Protein AF-A0A0F9FXU6-F1 (afdb_monomer)

Organism: NCBI:txid412755

Radius of gyration: 21.74 Å; Cα contacts (8 Å, |Δi|>4): 94; chains: 1; bounding box: 40×30×62 Å

Structure (mmCIF, N/CA/C/O backbone):
data_AF-A0A0F9FXU6-F1
#
_entry.id   AF-A0A0F9FXU6-F1
#
loop_
_atom_site.group_PDB
_atom_site.id
_atom_site.type_symbol
_atom_site.label_atom_id
_atom_site.label_alt_id
_atom_site.label_comp_id
_atom_site.label_asym_id
_atom_sit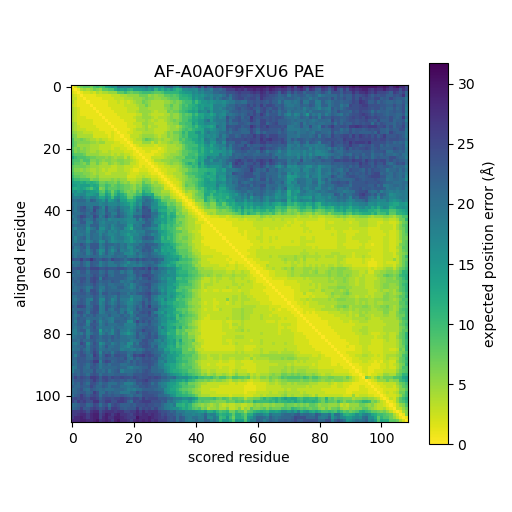e.label_entity_id
_atom_site.label_seq_id
_atom_site.pdbx_PDB_ins_code
_atom_site.Cartn_x
_atom_site.Cartn_y
_atom_site.Cartn_z
_atom_site.occupancy
_atom_site.B_iso_or_equiv
_atom_site.auth_seq_id
_atom_site.auth_comp_id
_atom_site.auth_asym_id
_atom_site.auth_atom_id
_atom_site.pdbx_PDB_model_num
ATOM 1 N N . GLY A 1 1 ? 17.804 18.941 -17.879 1.00 51.62 1 GLY A N 1
ATOM 2 C CA . GLY A 1 1 ? 16.500 18.927 -18.572 1.00 51.62 1 GLY A CA 1
ATOM 3 C C . GLY A 1 1 ? 16.609 18.028 -19.781 1.00 51.62 1 GLY A C 1
ATOM 4 O O . GLY A 1 1 ? 17.709 17.900 -20.300 1.00 51.62 1 GLY A O 1
ATOM 5 N N . PHE A 1 2 ? 15.518 17.394 -20.204 1.00 75.19 2 PHE A N 1
ATOM 6 C CA . PHE A 1 2 ? 15.500 16.534 -21.390 1.00 75.19 2 PHE A CA 1
ATOM 7 C C . PHE A 1 2 ? 15.763 17.371 -22.652 1.00 75.19 2 PHE A C 1
ATOM 9 O O . PHE A 1 2 ? 14.862 18.030 -23.163 1.00 75.19 2 PHE A O 1
ATOM 16 N N . THR A 1 3 ? 17.013 17.403 -23.119 1.00 91.56 3 THR A N 1
ATOM 17 C CA . THR A 1 3 ? 17.385 18.043 -24.388 1.00 91.56 3 THR A CA 1
ATOM 18 C C . THR A 1 3 ? 17.370 17.012 -25.518 1.00 91.56 3 THR A C 1
ATOM 20 O O . THR A 1 3 ? 17.573 15.824 -25.259 1.00 91.56 3 THR A O 1
ATOM 23 N N . PRO A 1 4 ? 17.194 17.429 -26.783 1.00 86.50 4 PRO A N 1
ATOM 24 C CA . PRO A 1 4 ? 17.273 16.510 -27.920 1.00 86.50 4 PRO A CA 1
ATOM 25 C C . PRO A 1 4 ? 18.599 15.738 -27.978 1.00 86.50 4 PRO A C 1
ATOM 27 O O . PRO A 1 4 ? 18.611 14.555 -28.304 1.00 86.50 4 PRO A O 1
ATOM 30 N N . GLN A 1 5 ? 19.705 16.392 -27.604 1.00 85.75 5 GLN A N 1
ATOM 31 C CA . GLN A 1 5 ? 21.022 15.760 -27.549 1.00 85.75 5 GLN A CA 1
ATOM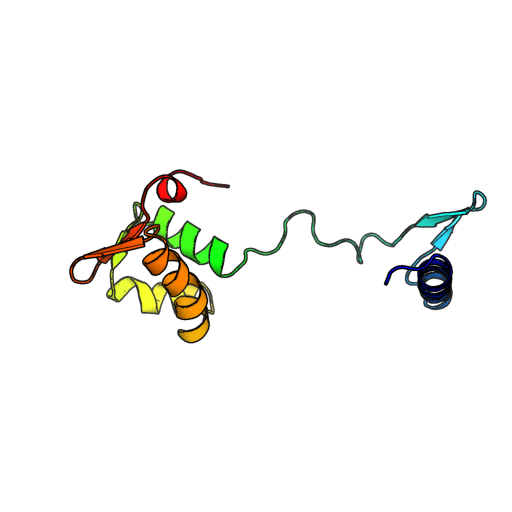 32 C C . GLN A 1 5 ? 21.088 14.682 -26.461 1.00 85.75 5 GLN A C 1
ATOM 34 O O . GLN A 1 5 ? 21.503 13.567 -26.740 1.00 85.75 5 GLN A O 1
ATOM 39 N N . PHE A 1 6 ? 20.584 14.975 -25.259 1.00 89.00 6 PHE A N 1
ATOM 40 C CA . PHE A 1 6 ? 20.518 14.006 -24.164 1.00 89.00 6 PHE A CA 1
ATOM 41 C C . PHE A 1 6 ? 19.700 12.760 -24.537 1.00 89.00 6 PHE A C 1
ATOM 43 O O . PHE A 1 6 ? 20.111 11.638 -24.246 1.00 89.00 6 PHE A O 1
ATOM 50 N N . VAL A 1 7 ? 18.562 12.948 -25.215 1.00 83.12 7 VAL A N 1
ATOM 51 C CA . VAL A 1 7 ? 17.732 11.834 -25.699 1.00 83.12 7 VAL A CA 1
ATOM 52 C C . VAL A 1 7 ? 18.506 10.997 -26.716 1.00 83.12 7 VAL A C 1
ATOM 54 O O . VAL A 1 7 ? 18.540 9.776 -26.601 1.00 83.12 7 VAL A O 1
ATOM 57 N N . LYS A 1 8 ? 19.181 11.639 -27.675 1.00 85.06 8 LYS A N 1
ATOM 58 C CA . LYS A 1 8 ? 19.969 10.943 -28.697 1.00 85.06 8 LYS A CA 1
ATOM 59 C C . LYS A 1 8 ? 21.133 10.151 -28.097 1.00 85.06 8 LYS A C 1
ATOM 61 O O . LYS A 1 8 ? 21.330 8.999 -28.476 1.00 85.06 8 LYS A O 1
ATOM 66 N N . ASP A 1 9 ? 21.861 10.740 -27.154 1.00 87.50 9 ASP A N 1
ATOM 67 C CA . ASP A 1 9 ? 22.993 10.093 -26.487 1.00 87.50 9 ASP A CA 1
ATOM 68 C C . ASP A 1 9 ? 22.526 8.882 -25.665 1.00 87.50 9 ASP A C 1
ATOM 70 O O . ASP A 1 9 ? 23.135 7.816 -25.728 1.00 87.50 9 ASP A O 1
ATOM 74 N N . THR A 1 10 ? 21.390 9.011 -24.972 1.00 85.50 10 THR A N 1
ATOM 75 C CA . THR A 1 10 ? 20.789 7.922 -24.183 1.00 85.50 10 THR A CA 1
ATOM 76 C C . THR A 1 10 ? 20.330 6.763 -25.071 1.00 85.50 10 THR A C 1
ATOM 78 O O . THR A 1 10 ? 20.661 5.614 -24.796 1.00 85.50 10 THR A O 1
ATOM 81 N N . LEU A 1 11 ? 19.607 7.046 -26.161 1.00 83.88 11 LEU A N 1
ATOM 82 C CA . LEU A 1 11 ? 19.134 6.007 -27.084 1.00 83.88 11 LEU A CA 1
ATOM 83 C C . LEU A 1 11 ? 20.295 5.308 -27.801 1.00 83.88 11 LEU A C 1
ATOM 85 O O . LEU A 1 11 ? 20.275 4.091 -27.963 1.00 83.88 11 LEU A O 1
ATOM 89 N N . THR A 1 12 ? 21.327 6.064 -28.184 1.00 85.38 12 THR A N 1
ATOM 90 C CA . THR A 1 12 ? 22.536 5.501 -28.801 1.00 85.38 12 THR A CA 1
ATOM 91 C C . THR A 1 12 ? 23.253 4.563 -27.832 1.00 85.38 12 THR A C 1
ATOM 93 O O . THR A 1 12 ? 23.642 3.469 -28.231 1.00 85.38 12 THR A O 1
ATOM 96 N N . ALA A 1 13 ? 23.385 4.953 -26.559 1.00 85.94 13 ALA A N 1
ATOM 97 C CA . ALA A 1 13 ? 23.970 4.096 -25.531 1.00 85.94 13 ALA A CA 1
ATOM 98 C C . ALA A 1 13 ? 23.187 2.783 -25.379 1.00 85.94 13 ALA A C 1
ATOM 100 O O . ALA A 1 13 ? 23.782 1.714 -25.381 1.00 85.94 13 ALA A O 1
ATOM 101 N N . TRP A 1 14 ? 21.853 2.836 -25.364 1.00 86.25 14 TRP A N 1
ATOM 102 C CA . TRP A 1 14 ? 21.027 1.631 -25.238 1.00 86.25 14 TRP A CA 1
ATOM 103 C C . TRP A 1 14 ? 21.155 0.667 -26.421 1.00 86.25 14 TRP A C 1
ATOM 105 O O . TRP A 1 14 ? 21.132 -0.545 -26.216 1.00 86.25 14 TRP A O 1
ATOM 115 N N . ILE A 1 15 ? 21.318 1.175 -27.646 1.00 84.69 15 ILE A N 1
ATOM 116 C CA . ILE A 1 15 ? 21.594 0.323 -28.814 1.00 84.69 15 ILE A CA 1
ATOM 117 C C . ILE A 1 15 ? 22.977 -0.329 -28.684 1.00 84.69 15 ILE A C 1
ATOM 119 O O . ILE A 1 15 ? 23.118 -1.528 -28.919 1.00 84.69 15 ILE A O 1
ATOM 123 N N . VAL A 1 16 ? 23.997 0.448 -28.301 1.00 86.12 16 VAL A N 1
ATOM 124 C CA . VAL A 1 16 ? 25.379 -0.042 -28.140 1.00 86.12 16 VAL A CA 1
ATOM 125 C C . VAL A 1 16 ? 25.475 -1.102 -27.042 1.00 86.12 16 VAL A C 1
ATOM 127 O O . VAL A 1 16 ? 26.162 -2.106 -27.221 1.00 86.12 16 VAL A O 1
ATOM 130 N N . ASP A 1 17 ? 24.746 -0.911 -25.946 1.00 83.81 17 ASP A N 1
ATOM 131 C CA . ASP A 1 17 ? 24.731 -1.814 -24.795 1.00 83.81 17 ASP A CA 1
ATOM 132 C C . ASP A 1 17 ? 23.843 -3.056 -25.021 1.00 83.81 17 ASP A C 1
ATOM 134 O O . ASP A 1 17 ? 23.747 -3.917 -24.147 1.00 83.81 17 ASP A O 1
ATOM 138 N N . GLY A 1 18 ? 23.176 -3.169 -26.179 1.00 79.88 18 GLY A N 1
ATOM 139 C CA . GLY A 1 18 ? 22.271 -4.279 -26.505 1.00 79.88 18 GLY A CA 1
ATOM 140 C C . GLY A 1 18 ? 20.945 -4.258 -25.735 1.00 79.88 18 GLY A C 1
ATOM 141 O O . GLY A 1 18 ? 20.180 -5.218 -25.793 1.00 79.88 18 GLY A O 1
ATOM 142 N N . VAL A 1 19 ? 20.667 -3.158 -25.033 1.00 83.94 19 VAL A N 1
ATOM 143 C CA . VAL A 1 19 ? 19.427 -2.882 -24.292 1.00 83.94 19 VAL A CA 1
ATOM 144 C C . VAL A 1 19 ? 18.276 -2.551 -25.242 1.00 83.94 19 VAL A C 1
ATOM 146 O O . VAL A 1 19 ? 17.117 -2.754 -24.901 1.00 83.94 19 VAL A O 1
ATOM 149 N N . ALA A 1 20 ? 18.575 -2.045 -26.436 1.00 84.50 20 ALA A N 1
ATOM 150 C CA . ALA A 1 20 ? 17.599 -1.743 -27.472 1.00 84.50 20 ALA A CA 1
ATOM 151 C C . ALA A 1 20 ? 18.064 -2.252 -28.841 1.00 84.50 20 ALA A C 1
ATOM 153 O O . ALA A 1 20 ? 19.257 -2.367 -29.109 1.00 84.50 20 ALA A O 1
ATOM 154 N N . SER A 1 21 ? 17.111 -2.509 -29.733 1.00 84.62 21 SER A N 1
ATOM 155 C CA . SER A 1 21 ? 17.356 -2.853 -31.138 1.00 84.62 21 SER A CA 1
ATOM 156 C C . SER A 1 21 ? 16.672 -1.843 -32.052 1.00 84.62 21 SER A C 1
ATOM 158 O O . SER A 1 21 ? 15.586 -1.370 -31.738 1.00 84.62 21 SER A O 1
ATOM 160 N N . GLU A 1 22 ? 17.292 -1.492 -33.175 1.00 87.25 22 GLU A N 1
ATOM 161 C CA . GLU A 1 22 ? 16.711 -0.590 -34.174 1.00 87.25 22 GLU A CA 1
ATOM 162 C C . GLU A 1 22 ? 16.412 -1.374 -35.457 1.00 87.25 22 GLU A C 1
ATOM 164 O O . GLU A 1 22 ? 17.267 -2.113 -35.952 1.00 87.25 22 GLU A O 1
ATOM 169 N N . ASP A 1 23 ? 15.191 -1.250 -35.984 1.00 85.69 23 ASP A N 1
ATOM 170 C CA . ASP A 1 23 ? 14.823 -1.856 -37.265 1.00 85.69 23 ASP A CA 1
ATOM 171 C C . ASP A 1 23 ? 15.281 -0.999 -38.464 1.00 85.69 23 ASP A C 1
ATOM 173 O O . ASP A 1 23 ? 15.686 0.154 -38.335 1.00 85.69 23 ASP A O 1
ATOM 177 N N . ALA A 1 24 ? 15.178 -1.540 -39.682 1.00 84.06 24 ALA A N 1
ATOM 178 C CA . ALA A 1 24 ? 15.589 -0.837 -40.904 1.00 84.06 24 ALA A CA 1
ATOM 179 C C . ALA A 1 24 ? 14.775 0.441 -41.223 1.00 84.06 24 ALA A C 1
ATOM 181 O O . ALA A 1 24 ? 15.099 1.152 -42.174 1.00 84.06 24 ALA A O 1
ATOM 182 N N . ARG A 1 25 ? 13.702 0.726 -40.473 1.00 86.75 25 ARG A N 1
ATOM 183 C CA . ARG A 1 25 ? 12.866 1.931 -40.595 1.00 86.75 25 ARG A CA 1
ATOM 184 C C . ARG A 1 25 ? 13.202 2.968 -39.519 1.00 86.75 25 ARG A C 1
ATOM 186 O O . ARG A 1 25 ? 12.537 4.001 -39.462 1.00 86.75 25 ARG A O 1
ATOM 193 N N . GLY A 1 26 ? 14.207 2.704 -38.686 1.00 80.94 26 GLY A N 1
ATOM 194 C CA . GLY A 1 26 ? 14.595 3.559 -37.570 1.00 80.94 26 GLY A CA 1
ATOM 195 C C . GLY A 1 26 ? 13.693 3.417 -36.346 1.00 80.94 26 GLY A C 1
ATOM 196 O O . GLY A 1 26 ? 13.627 4.332 -35.524 1.00 80.94 26 GLY A O 1
ATOM 197 N N . VAL A 1 27 ? 12.946 2.313 -36.228 1.00 84.31 27 VAL A N 1
ATOM 198 C CA . VAL A 1 27 ? 12.103 2.048 -35.057 1.00 84.31 27 VAL A CA 1
ATOM 199 C C . VAL A 1 27 ? 12.929 1.344 -33.993 1.00 84.31 27 VAL A C 1
ATOM 201 O O . VAL A 1 27 ? 13.390 0.220 -34.186 1.00 84.31 27 VAL A O 1
ATOM 204 N N . LEU A 1 28 ? 13.069 2.003 -32.847 1.00 83.94 28 LEU A N 1
ATOM 205 C CA . LEU A 1 28 ? 13.767 1.482 -31.682 1.00 83.94 28 LEU A CA 1
ATOM 206 C C . LEU A 1 28 ? 12.817 0.613 -30.847 1.00 83.94 28 LEU A C 1
ATOM 208 O O . LEU A 1 28 ? 11.739 1.057 -30.455 1.00 83.94 28 LEU A O 1
ATOM 212 N N . SER A 1 29 ? 13.215 -0.628 -30.594 1.00 84.31 29 SER A N 1
ATOM 213 C CA . SER A 1 29 ? 12.471 -1.637 -29.842 1.00 84.31 29 SER A CA 1
ATOM 214 C C . SER A 1 29 ? 13.274 -2.063 -28.620 1.00 84.31 29 SER A C 1
ATOM 216 O O . SER A 1 29 ? 14.446 -2.427 -28.734 1.00 84.31 29 SER A O 1
ATOM 218 N N . LEU A 1 30 ? 12.631 -2.035 -27.456 1.00 81.62 30 LEU A N 1
ATOM 219 C CA . LEU A 1 30 ? 13.174 -2.588 -26.219 1.00 81.62 30 LEU A CA 1
ATOM 220 C C . LEU A 1 30 ? 12.752 -4.059 -26.094 1.00 81.62 30 LEU A C 1
ATOM 222 O O . LEU A 1 30 ? 11.643 -4.408 -26.512 1.00 81.62 30 LEU A O 1
ATOM 226 N N . PRO A 1 31 ? 13.604 -4.927 -25.538 1.00 77.31 31 PRO A N 1
ATOM 227 C CA . PRO A 1 31 ? 13.227 -6.288 -25.225 1.00 77.31 31 PRO A CA 1
ATOM 228 C C . PRO A 1 31 ? 12.200 -6.293 -24.079 1.00 77.31 31 PRO A C 1
ATOM 230 O O . PRO A 1 31 ? 12.168 -5.413 -23.214 1.00 77.31 31 PRO A O 1
ATOM 233 N N . SER A 1 32 ? 11.291 -7.267 -24.120 1.00 71.00 32 SER A N 1
ATOM 234 C CA . SER A 1 32 ? 10.112 -7.330 -23.245 1.00 71.00 32 SER A CA 1
ATOM 235 C C . SER A 1 32 ? 10.439 -7.580 -21.772 1.00 71.00 32 SER A C 1
ATOM 237 O O . SER A 1 32 ? 9.585 -7.388 -20.916 1.00 71.00 32 SER A O 1
ATOM 239 N N . ASP A 1 33 ? 11.655 -8.029 -21.476 1.00 71.00 33 ASP A N 1
ATOM 240 C CA . ASP A 1 33 ? 12.187 -8.252 -20.130 1.00 71.00 33 ASP A CA 1
ATOM 241 C C . ASP A 1 33 ? 12.556 -6.950 -19.399 1.00 71.00 33 ASP A C 1
ATOM 243 O O . ASP A 1 33 ? 12.648 -6.943 -18.173 1.00 71.00 33 ASP A O 1
ATOM 247 N N . ILE A 1 34 ? 12.731 -5.847 -20.134 1.00 72.50 34 ILE A N 1
ATOM 248 C CA . ILE A 1 34 ? 12.9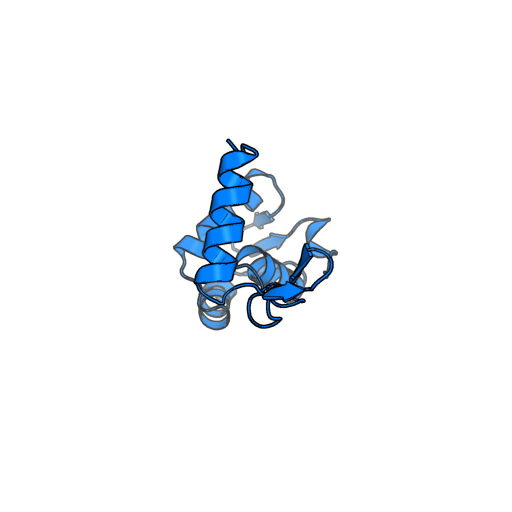90 -4.505 -19.584 1.00 72.50 34 ILE A CA 1
ATOM 249 C C . ILE A 1 34 ? 11.688 -3.718 -19.402 1.00 72.50 34 ILE A C 1
ATOM 251 O O . ILE A 1 34 ? 11.642 -2.731 -18.661 1.00 72.50 34 ILE A O 1
ATOM 255 N N . CYS A 1 35 ? 10.602 -4.151 -20.044 1.00 71.81 35 CYS A N 1
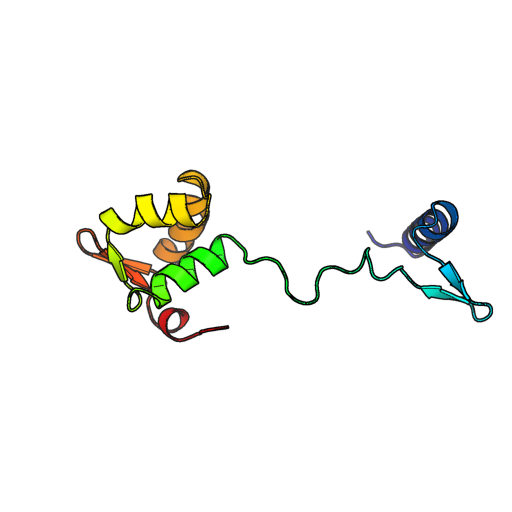ATOM 256 C CA . CYS A 1 35 ? 9.291 -3.591 -19.768 1.00 71.81 35 CYS A CA 1
ATOM 257 C C . CYS A 1 35 ? 8.923 -3.878 -18.303 1.00 71.81 35 CYS A C 1
ATOM 259 O O . CYS A 1 35 ? 9.035 -5.024 -17.860 1.00 71.81 35 CYS A O 1
ATOM 261 N N . PRO A 1 36 ? 8.478 -2.868 -17.532 1.00 66.62 36 PRO A N 1
ATOM 262 C CA . PRO A 1 36 ? 7.931 -3.135 -16.212 1.00 66.62 36 PRO A CA 1
ATOM 263 C C . PRO A 1 36 ? 6.770 -4.133 -16.345 1.00 66.62 36 PRO A C 1
ATOM 265 O O . PRO A 1 36 ? 6.077 -4.122 -17.368 1.00 66.62 36 PRO A O 1
ATOM 268 N N . PRO A 1 37 ? 6.553 -4.999 -15.341 1.00 70.69 37 PRO A N 1
ATOM 269 C CA . PRO A 1 37 ? 5.447 -5.945 -15.378 1.00 70.69 37 PRO A CA 1
ATOM 270 C C . PRO A 1 37 ? 4.130 -5.195 -15.602 1.00 70.69 37 PRO A C 1
ATOM 272 O O . PRO A 1 37 ? 3.931 -4.112 -15.047 1.00 70.69 37 PRO A O 1
ATOM 275 N N . GLU A 1 38 ? 3.228 -5.778 -16.400 1.00 69.94 38 GLU A N 1
ATOM 276 C CA . GLU A 1 38 ? 1.919 -5.175 -16.703 1.00 69.94 38 GLU A CA 1
ATOM 277 C C . GLU A 1 38 ? 1.127 -4.850 -15.430 1.00 69.94 38 GLU A C 1
ATOM 279 O O . GLU A 1 38 ? 0.355 -3.895 -15.394 1.00 69.94 38 GLU A O 1
ATOM 284 N N . THR A 1 39 ? 1.363 -5.618 -14.364 1.00 69.06 39 THR A N 1
ATOM 285 C CA . THR A 1 39 ? 0.882 -5.323 -13.018 1.00 69.06 39 THR A CA 1
ATOM 286 C C . THR A 1 39 ? 2.049 -4.813 -12.171 1.00 69.06 39 THR A C 1
ATOM 288 O O . THR A 1 39 ? 2.958 -5.590 -11.857 1.00 69.06 39 THR A O 1
ATOM 291 N N . PRO A 1 40 ? 2.053 -3.525 -11.781 1.00 68.88 40 PRO A N 1
ATOM 292 C CA . PRO A 1 40 ? 3.004 -3.015 -10.806 1.00 68.88 40 PRO A CA 1
ATOM 293 C C . PRO A 1 40 ? 2.947 -3.858 -9.532 1.00 68.88 40 PRO A C 1
ATOM 295 O O . PRO A 1 40 ? 1.867 -4.245 -9.086 1.00 68.88 40 PRO A O 1
ATOM 298 N N . ALA A 1 41 ? 4.103 -4.126 -8.923 1.00 71.50 41 ALA A N 1
ATOM 299 C CA . ALA A 1 41 ? 4.118 -4.754 -7.609 1.00 71.50 41 ALA A CA 1
ATOM 300 C C . ALA A 1 41 ? 3.321 -3.888 -6.611 1.00 71.50 41 ALA A C 1
ATOM 302 O O . ALA A 1 41 ? 3.417 -2.654 -6.670 1.00 71.50 41 ALA A O 1
ATOM 303 N N . PRO A 1 42 ? 2.547 -4.501 -5.697 1.00 75.31 42 PRO A N 1
ATOM 304 C CA . PRO A 1 42 ? 1.775 -3.748 -4.724 1.00 75.31 42 PRO A CA 1
ATOM 305 C C . PRO A 1 42 ? 2.717 -2.898 -3.867 1.00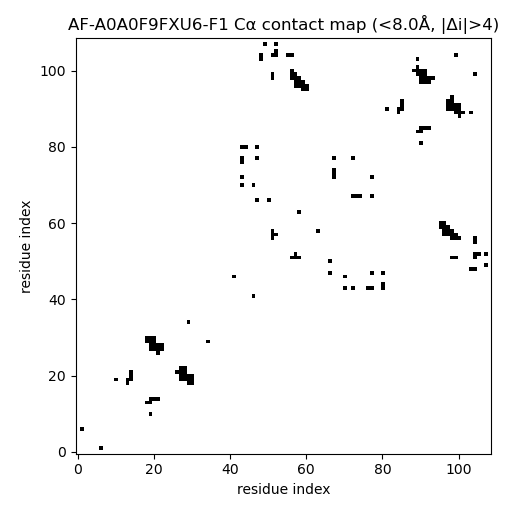 75.31 42 PRO A C 1
ATOM 307 O O . PRO A 1 42 ? 3.726 -3.368 -3.337 1.00 75.31 42 PRO A O 1
ATOM 310 N N . THR A 1 43 ? 2.408 -1.607 -3.773 1.00 87.06 43 THR A N 1
ATOM 311 C CA . THR A 1 43 ? 3.163 -0.686 -2.920 1.00 87.06 43 THR A CA 1
ATOM 312 C C . THR A 1 43 ? 2.806 -0.937 -1.454 1.00 87.06 43 THR A C 1
ATOM 314 O O . THR A 1 43 ? 1.681 -1.350 -1.180 1.00 87.06 43 THR A O 1
ATOM 317 N N . PRO A 1 44 ? 3.684 -0.615 -0.482 1.00 87.50 44 PRO A N 1
ATOM 318 C CA . PRO A 1 44 ? 3.333 -0.706 0.938 1.00 87.50 44 PRO A CA 1
ATOM 319 C C . PRO A 1 44 ? 2.026 0.021 1.274 1.00 87.50 44 PRO A C 1
A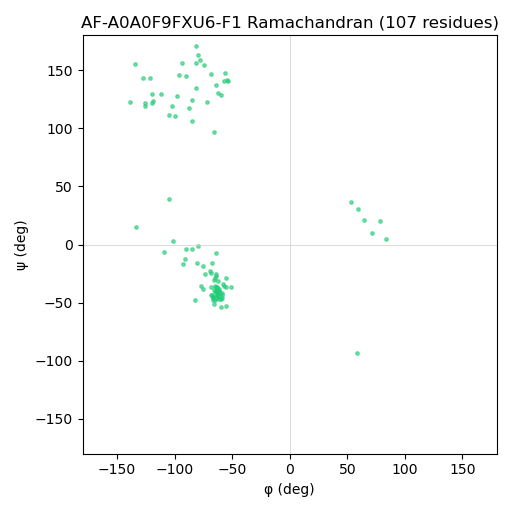TOM 321 O O . PRO A 1 44 ? 1.235 -0.462 2.075 1.00 87.50 44 PRO A O 1
ATOM 324 N N . TYR A 1 45 ? 1.782 1.158 0.615 1.00 88.31 45 TYR A N 1
ATOM 325 C CA . TYR A 1 45 ? 0.532 1.903 0.716 1.00 88.31 45 TYR A CA 1
ATOM 326 C C . TYR A 1 45 ? -0.678 1.065 0.282 1.00 88.31 45 TYR A C 1
ATOM 328 O O . TYR A 1 45 ? -1.614 0.908 1.062 1.00 88.31 45 TYR A O 1
ATOM 336 N N . ALA A 1 46 ? -0.634 0.496 -0.928 1.00 88.31 46 ALA A N 1
ATOM 337 C CA . ALA A 1 46 ? -1.711 -0.338 -1.460 1.00 88.31 46 ALA A CA 1
ATOM 338 C C . ALA A 1 46 ? -1.963 -1.562 -0.567 1.00 88.31 46 ALA A C 1
ATOM 340 O O . ALA A 1 46 ? -3.094 -1.784 -0.146 1.00 88.31 46 ALA A O 1
ATOM 341 N N . SER A 1 47 ? -0.903 -2.268 -0.163 1.00 89.62 47 SER A N 1
ATOM 342 C CA . SER A 1 47 ? -1.015 -3.452 0.694 1.00 89.62 47 SER A CA 1
ATOM 343 C C . SER A 1 47 ? -1.638 -3.150 2.060 1.00 89.62 47 SER A C 1
ATOM 345 O O . SER A 1 47 ? -2.419 -3.945 2.580 1.00 89.62 47 SER A O 1
ATOM 347 N N . ILE A 1 48 ? -1.314 -1.999 2.660 1.00 89.25 48 ILE A N 1
ATOM 348 C CA . ILE A 1 48 ? -1.915 -1.577 3.933 1.00 89.25 48 ILE A CA 1
ATOM 349 C C . ILE A 1 48 ? -3.403 -1.265 3.745 1.00 89.25 48 ILE A C 1
ATOM 351 O O . ILE A 1 48 ? -4.215 -1.684 4.570 1.00 89.25 48 ILE A O 1
ATOM 355 N N . LEU A 1 49 ? -3.779 -0.561 2.672 1.00 89.75 49 LEU A N 1
ATOM 356 C CA . LEU A 1 49 ? -5.188 -0.280 2.382 1.00 89.75 49 LEU A CA 1
ATOM 357 C C . LEU A 1 49 ? -5.992 -1.559 2.146 1.00 89.75 49 LEU A C 1
ATOM 359 O O . LEU A 1 49 ? -7.091 -1.683 2.684 1.00 89.75 49 LEU A O 1
ATOM 363 N N . ASP A 1 50 ? -5.439 -2.517 1.409 1.00 89.50 50 ASP A N 1
ATOM 364 C CA . ASP A 1 50 ? -6.072 -3.818 1.190 1.00 89.50 50 ASP A CA 1
ATOM 365 C C . ASP A 1 50 ? -6.282 -4.559 2.504 1.00 89.50 50 ASP A C 1
ATOM 367 O O . ASP A 1 50 ? -7.382 -5.041 2.772 1.00 89.50 50 ASP A O 1
ATOM 371 N N . ARG A 1 51 ? -5.300 -4.518 3.409 1.00 89.81 51 ARG A N 1
ATOM 372 C CA . ARG A 1 51 ? -5.462 -5.110 4.737 1.00 89.81 51 ARG A CA 1
ATOM 373 C C . ARG A 1 51 ? -6.552 -4.434 5.567 1.00 89.81 51 ARG A C 1
ATOM 375 O O . ARG A 1 51 ? -7.258 -5.121 6.302 1.00 89.81 51 ARG A O 1
ATOM 382 N N . PHE A 1 52 ? -6.721 -3.115 5.466 1.00 90.94 52 PHE A N 1
ATOM 383 C CA . PHE A 1 52 ? -7.880 -2.449 6.066 1.00 90.94 52 PHE A CA 1
ATOM 384 C C . PHE A 1 52 ? -9.181 -2.974 5.453 1.00 90.94 52 PHE A C 1
ATOM 386 O O . PHE A 1 52 ? -10.099 -3.308 6.195 1.00 90.94 52 PHE A O 1
ATOM 393 N N . ARG A 1 53 ? -9.268 -3.071 4.123 1.00 90.19 53 ARG A N 1
ATOM 394 C CA . ARG A 1 53 ? -10.478 -3.508 3.402 1.00 90.19 53 ARG A CA 1
ATOM 395 C C . ARG A 1 53 ? -10.865 -4.952 3.721 1.00 90.19 53 ARG A C 1
ATOM 397 O O . ARG A 1 53 ? -12.054 -5.234 3.841 1.00 90.19 53 ARG A O 1
ATOM 404 N N . ASP A 1 54 ? -9.889 -5.834 3.904 1.00 89.94 54 ASP A N 1
ATOM 405 C CA . ASP A 1 54 ? -10.116 -7.231 4.290 1.00 89.94 54 ASP A CA 1
ATOM 406 C C . ASP A 1 54 ? -10.660 -7.375 5.717 1.00 89.94 54 ASP A C 1
ATOM 408 O O . ASP A 1 54 ? -11.342 -8.350 6.022 1.00 89.94 54 ASP A O 1
ATOM 412 N N . ASN A 1 55 ? -10.407 -6.386 6.578 1.00 89.62 55 ASN A N 1
ATOM 413 C CA . ASN A 1 55 ? -10.871 -6.345 7.965 1.00 89.62 55 ASN A CA 1
ATOM 414 C C . ASN A 1 55 ? -12.043 -5.364 8.156 1.00 89.62 55 ASN A C 1
ATOM 416 O O . ASN A 1 55 ? -12.094 -4.610 9.130 1.00 89.62 55 ASN A O 1
ATOM 420 N N . ASP A 1 56 ? -12.974 -5.316 7.197 1.00 89.94 56 ASP A N 1
ATOM 421 C CA . ASP A 1 56 ? -14.150 -4.432 7.231 1.00 89.94 56 ASP A CA 1
ATOM 422 C C . ASP A 1 56 ? -13.791 -2.949 7.464 1.00 89.94 56 ASP A C 1
ATOM 424 O O . ASP A 1 56 ? -14.485 -2.205 8.165 1.00 89.94 56 ASP A O 1
ATOM 428 N N . CYS A 1 57 ? -12.671 -2.511 6.883 1.00 92.38 57 CYS A N 1
ATOM 429 C CA . CYS A 1 57 ? -12.105 -1.164 6.996 1.00 92.38 57 CYS A CA 1
ATOM 430 C C . CYS A 1 57 ? -11.642 -0.779 8.400 1.00 92.38 57 CYS A C 1
ATOM 432 O O . CYS A 1 57 ? -11.507 0.410 8.713 1.00 92.38 57 CYS A O 1
ATOM 434 N N . ARG A 1 58 ? -11.380 -1.765 9.256 1.00 92.06 58 ARG A N 1
ATOM 435 C CA . ARG A 1 58 ? -10.954 -1.575 10.640 1.00 92.06 58 ARG A CA 1
ATOM 436 C C . ARG A 1 58 ? -9.684 -2.367 10.891 1.00 92.06 58 ARG A C 1
ATOM 438 O O . ARG A 1 58 ? -9.517 -3.461 10.384 1.00 92.06 58 ARG A O 1
ATOM 445 N N . MET A 1 59 ? -8.790 -1.818 11.695 1.00 91.50 59 MET A N 1
ATOM 446 C CA . MET A 1 59 ? -7.586 -2.518 12.126 1.00 91.50 59 MET A CA 1
ATOM 447 C C . MET A 1 59 ? -7.357 -2.219 13.600 1.00 91.50 59 MET A C 1
ATOM 449 O O . MET A 1 59 ? -7.307 -1.050 14.004 1.00 91.50 59 MET A O 1
ATOM 453 N N . GLY A 1 60 ? -7.302 -3.263 14.418 1.00 89.94 60 GLY A N 1
ATOM 454 C CA . GLY A 1 60 ? -6.939 -3.170 15.823 1.00 89.94 60 GLY A CA 1
ATOM 455 C C . GLY A 1 60 ? -5.428 -3.071 16.004 1.00 89.94 60 GLY A C 1
ATOM 456 O O . GLY A 1 60 ? -4.655 -3.399 15.108 1.00 89.94 60 GLY A O 1
ATOM 457 N N . ALA A 1 61 ? -4.999 -2.644 17.190 1.00 85.12 61 ALA A N 1
ATOM 458 C CA . ALA A 1 61 ? -3.584 -2.656 17.557 1.00 85.12 61 ALA A CA 1
ATOM 459 C C . ALA A 1 61 ? -2.961 -4.063 17.450 1.00 85.12 61 ALA A C 1
ATOM 461 O O . ALA A 1 61 ? -1.826 -4.188 17.005 1.00 85.12 61 ALA A O 1
ATOM 462 N N . ASP A 1 62 ? -3.726 -5.108 17.777 1.00 85.94 62 ASP A N 1
ATOM 463 C CA . ASP A 1 62 ? -3.270 -6.504 17.720 1.00 85.94 62 ASP A CA 1
ATOM 464 C C . ASP A 1 62 ? -3.065 -7.004 16.273 1.00 85.94 62 ASP A C 1
ATOM 466 O O . ASP A 1 62 ? -2.277 -7.916 16.019 1.00 85.94 62 ASP A O 1
ATOM 470 N N . ASP A 1 63 ? -3.726 -6.370 15.299 1.00 84.81 63 ASP A N 1
ATOM 471 C CA . ASP A 1 63 ? -3.600 -6.715 13.881 1.00 84.81 63 ASP A CA 1
ATOM 472 C C . ASP A 1 63 ? -2.341 -6.108 13.248 1.00 84.81 63 ASP A C 1
ATOM 474 O O . ASP A 1 63 ? -1.937 -6.530 12.162 1.00 84.81 63 ASP A O 1
ATOM 478 N N . ILE A 1 64 ? -1.715 -5.121 13.902 1.00 85.06 64 ILE A N 1
ATOM 479 C CA . ILE A 1 64 ? -0.566 -4.384 13.362 1.00 85.06 64 ILE A CA 1
ATOM 480 C C . ILE A 1 64 ? 0.642 -5.304 13.213 1.00 85.06 64 ILE A C 1
ATOM 482 O O . ILE A 1 64 ? 1.204 -5.381 12.123 1.00 85.06 64 ILE A O 1
ATOM 486 N N . ASP A 1 65 ? 1.017 -6.033 14.264 1.00 86.06 65 ASP A N 1
ATOM 487 C CA . ASP A 1 65 ? 2.198 -6.908 14.237 1.00 86.06 65 ASP A CA 1
ATOM 488 C C . ASP A 1 65 ? 2.041 -8.036 13.212 1.00 86.06 65 ASP A C 1
ATOM 490 O O . ASP A 1 65 ? 2.979 -8.374 12.481 1.00 86.06 65 ASP A O 1
ATOM 494 N N . THR A 1 66 ? 0.822 -8.568 13.104 1.00 87.50 66 THR A N 1
ATOM 495 C CA . THR A 1 66 ? 0.477 -9.583 12.104 1.00 87.50 66 THR A CA 1
ATOM 496 C C . THR A 1 66 ? 0.549 -8.994 10.696 1.00 87.50 66 THR A C 1
ATOM 498 O O . THR A 1 66 ? 1.168 -9.577 9.817 1.00 87.50 66 THR A O 1
ATOM 501 N N . THR A 1 67 ? 0.003 -7.794 10.483 1.00 86.00 67 THR A N 1
ATOM 502 C CA . THR A 1 67 ? 0.045 -7.094 9.189 1.00 86.00 67 THR A CA 1
ATOM 503 C C . THR A 1 67 ? 1.474 -6.761 8.759 1.00 86.00 67 THR A C 1
ATOM 505 O O . THR A 1 67 ? 1.828 -6.952 7.599 1.00 86.00 67 THR A O 1
ATOM 508 N N . LEU A 1 68 ? 2.315 -6.286 9.680 1.00 86.56 68 LEU A N 1
ATOM 509 C CA . LEU A 1 68 ? 3.728 -6.012 9.413 1.00 86.56 68 LEU A CA 1
ATOM 510 C C . LEU A 1 68 ? 4.471 -7.286 9.001 1.00 86.56 68 LEU A C 1
ATOM 512 O O . LEU A 1 68 ? 5.225 -7.267 8.030 1.00 86.56 68 LEU A O 1
ATOM 516 N N . SER A 1 69 ? 4.219 -8.389 9.707 1.00 87.50 69 SER A N 1
ATOM 517 C CA . SER A 1 69 ? 4.835 -9.687 9.425 1.00 87.50 69 SER A CA 1
ATOM 518 C C . SER A 1 69 ? 4.376 -10.259 8.081 1.00 87.50 69 SER A C 1
ATOM 520 O O . SER A 1 69 ? 5.217 -10.640 7.270 1.00 87.50 69 SER A O 1
ATOM 522 N N . ASP A 1 70 ? 3.065 -10.257 7.818 1.00 87.81 70 ASP A N 1
ATOM 523 C CA . ASP A 1 70 ? 2.455 -10.771 6.583 1.00 87.81 70 ASP A CA 1
ATOM 524 C C . ASP A 1 70 ? 2.946 -10.003 5.347 1.00 87.81 70 ASP A C 1
ATOM 526 O O . ASP A 1 70 ? 3.207 -10.590 4.297 1.00 87.81 70 ASP A O 1
ATOM 530 N N . LEU A 1 71 ? 3.093 -8.681 5.472 1.00 86.75 71 LEU A N 1
ATOM 531 C CA . LEU A 1 71 ? 3.515 -7.805 4.379 1.00 86.75 71 LEU A CA 1
ATOM 532 C C . LEU A 1 71 ? 5.040 -7.626 4.294 1.00 86.75 71 LEU A C 1
ATOM 534 O O . LEU A 1 71 ? 5.521 -6.946 3.386 1.00 86.75 71 LEU A O 1
ATOM 538 N N . GLY A 1 72 ? 5.806 -8.190 5.234 1.00 89.38 72 GLY A N 1
ATOM 539 C CA . GLY A 1 72 ? 7.255 -7.991 5.324 1.00 89.38 72 GLY A CA 1
ATOM 540 C C . GLY A 1 72 ? 7.656 -6.522 5.510 1.00 89.38 72 GLY A C 1
ATOM 541 O O . GLY A 1 72 ? 8.706 -6.097 5.022 1.00 89.38 72 GLY A O 1
ATOM 542 N N . LEU A 1 73 ? 6.808 -5.728 6.168 1.00 88.25 73 LEU A N 1
ATOM 543 C CA . LEU A 1 73 ? 7.011 -4.297 6.381 1.00 88.25 73 LEU A CA 1
ATOM 544 C C . LEU A 1 73 ? 7.636 -4.025 7.750 1.00 88.25 73 LEU A C 1
ATOM 546 O O . LEU A 1 73 ? 7.340 -4.675 8.748 1.00 88.25 73 LEU A O 1
ATOM 550 N N . SER A 1 74 ? 8.471 -2.993 7.810 1.00 90.50 74 SER A N 1
ATOM 551 C CA . SER A 1 74 ? 8.940 -2.416 9.070 1.00 90.50 74 SER A CA 1
ATOM 552 C C . SER A 1 74 ? 7.911 -1.451 9.663 1.00 90.50 74 SER A C 1
ATOM 554 O O . SER A 1 74 ? 7.132 -0.817 8.946 1.00 90.50 74 SER A O 1
ATOM 556 N N . GLU A 1 75 ? 7.978 -1.242 10.977 1.00 87.06 75 GLU A N 1
ATOM 557 C CA . GLU A 1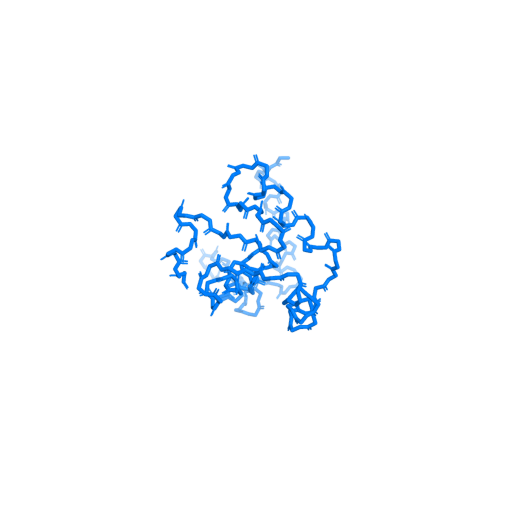 75 ? 7.136 -0.255 11.664 1.00 87.06 75 GLU A CA 1
ATOM 558 C C . GLU A 1 75 ? 7.326 1.166 11.095 1.00 87.06 75 GLU A C 1
ATOM 560 O O . GLU A 1 75 ? 6.376 1.941 10.987 1.00 87.06 75 GLU A O 1
ATOM 565 N N . ALA A 1 76 ? 8.545 1.505 10.660 1.00 87.44 76 ALA A N 1
ATOM 566 C CA . ALA A 1 76 ? 8.842 2.789 10.030 1.00 87.44 76 ALA A CA 1
ATOM 567 C C . ALA A 1 76 ? 8.089 2.974 8.700 1.00 87.44 76 ALA A C 1
ATOM 569 O O . ALA A 1 76 ? 7.574 4.061 8.438 1.00 87.44 76 ALA A O 1
ATOM 570 N N . GLN A 1 77 ? 7.984 1.920 7.882 1.00 87.69 77 GLN A N 1
ATOM 571 C CA . GLN A 1 77 ? 7.230 1.950 6.624 1.00 87.69 77 GLN A CA 1
ATOM 572 C C . GLN A 1 77 ? 5.728 2.081 6.875 1.00 87.69 77 GLN A C 1
ATOM 574 O O . GLN A 1 77 ? 5.078 2.911 6.241 1.00 87.69 77 GLN A O 1
ATOM 579 N N . LEU A 1 78 ? 5.187 1.333 7.840 1.00 88.75 78 LEU A N 1
ATOM 580 C CA . LEU A 1 78 ? 3.787 1.479 8.243 1.00 88.75 78 LEU A CA 1
ATOM 581 C C . LEU A 1 78 ? 3.500 2.900 8.726 1.00 88.75 78 LEU A C 1
ATOM 583 O O . LEU A 1 78 ? 2.533 3.519 8.291 1.00 88.75 78 LEU A O 1
ATOM 587 N N . ARG A 1 79 ? 4.367 3.457 9.574 1.00 87.94 79 ARG A N 1
ATOM 588 C CA . ARG A 1 79 ? 4.213 4.825 10.074 1.00 87.94 79 ARG A CA 1
ATOM 589 C C . ARG A 1 79 ? 4.266 5.850 8.947 1.00 87.94 79 ARG A C 1
ATOM 591 O O . ARG A 1 79 ? 3.462 6.779 8.960 1.00 87.94 79 ARG A O 1
ATOM 598 N N . ALA A 1 80 ? 5.162 5.679 7.977 1.00 88.38 80 ALA A N 1
ATOM 599 C CA . ALA A 1 80 ? 5.261 6.558 6.814 1.00 88.38 80 ALA A CA 1
ATOM 600 C C . ALA A 1 80 ? 3.984 6.551 5.955 1.00 88.38 80 ALA A C 1
ATOM 602 O O . ALA A 1 80 ? 3.642 7.579 5.378 1.00 88.38 80 ALA A O 1
ATOM 603 N N . VAL A 1 81 ? 3.264 5.426 5.911 1.00 88.19 81 VAL A N 1
ATOM 604 C CA . VAL A 1 81 ? 1.984 5.290 5.199 1.00 88.19 81 VAL A CA 1
ATOM 605 C C . VAL A 1 81 ? 0.803 5.810 6.025 1.00 88.19 81 VAL A C 1
ATOM 607 O O . VAL A 1 81 ? -0.013 6.574 5.522 1.00 88.19 81 VAL A O 1
ATOM 610 N N . VAL A 1 82 ? 0.701 5.424 7.298 1.00 88.12 82 VAL A N 1
ATOM 611 C CA . VAL A 1 82 ? -0.469 5.716 8.145 1.00 88.12 82 VAL A CA 1
ATOM 612 C C . VAL A 1 82 ? -0.482 7.163 8.636 1.00 88.12 82 VAL A C 1
ATOM 614 O O . VAL A 1 82 ? -1.545 7.766 8.728 1.00 88.12 82 VAL A O 1
ATOM 617 N N . THR A 1 83 ? 0.680 7.754 8.930 1.00 90.38 83 THR A N 1
ATOM 618 C CA . THR A 1 83 ? 0.769 9.137 9.436 1.00 90.38 83 THR A CA 1
ATOM 619 C C . THR A 1 83 ? 0.075 10.162 8.530 1.00 90.38 83 THR A C 1
ATOM 621 O O . THR A 1 83 ? -0.767 10.898 9.048 1.00 90.38 83 THR A O 1
ATOM 624 N N . PRO A 1 84 ? 0.358 10.232 7.212 1.00 89.75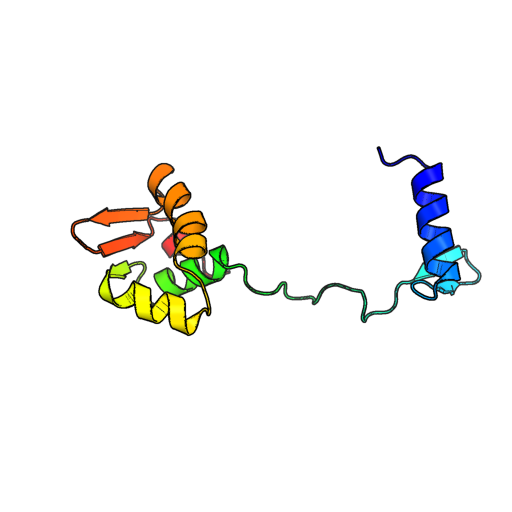 84 PRO A N 1
ATOM 625 C CA . PRO A 1 84 ? -0.338 11.174 6.337 1.00 89.75 84 PRO A CA 1
ATOM 626 C C . PRO A 1 84 ? -1.846 10.892 6.256 1.00 89.75 84 PRO A C 1
ATOM 628 O O . PRO A 1 84 ? -2.626 11.835 6.305 1.00 89.75 84 PRO A O 1
ATOM 631 N N . LEU A 1 85 ? -2.261 9.619 6.259 1.00 89.69 85 LEU A N 1
ATOM 632 C CA . LEU A 1 85 ? -3.677 9.223 6.233 1.00 89.69 85 LEU A CA 1
ATOM 633 C C . LEU A 1 85 ? -4.444 9.620 7.503 1.00 89.69 85 LEU A C 1
ATOM 635 O O . LEU A 1 85 ? -5.648 9.852 7.478 1.00 89.69 85 LEU A O 1
ATOM 639 N N . VAL A 1 86 ? -3.773 9.676 8.650 1.00 91.12 86 VAL A N 1
ATOM 640 C CA . VAL A 1 86 ? -4.385 10.202 9.878 1.00 91.12 86 VAL A CA 1
ATOM 641 C C . VAL A 1 86 ? -4.469 11.728 9.818 1.00 91.12 86 VAL A C 1
ATOM 643 O O . VAL A 1 86 ? -5.456 12.309 10.262 1.00 91.12 86 VAL A O 1
ATOM 646 N N . GLN A 1 87 ? -3.450 12.388 9.262 1.00 91.00 87 GLN A N 1
ATOM 647 C CA . GLN A 1 87 ? -3.398 13.850 9.149 1.00 91.00 87 GLN A CA 1
ATOM 648 C C . GLN A 1 87 ? -4.430 14.414 8.169 1.00 91.00 87 GLN A C 1
ATOM 650 O O . GLN A 1 87 ? -4.983 15.481 8.427 1.00 91.00 87 GLN A O 1
ATOM 655 N N . ASP A 1 88 ? -4.696 13.712 7.068 1.00 91.06 88 ASP A N 1
ATOM 656 C CA . ASP A 1 88 ? -5.696 14.108 6.072 1.00 91.06 88 ASP A CA 1
ATOM 657 C C . ASP A 1 88 ? -7.128 13.646 6.421 1.00 91.06 88 ASP A C 1
ATOM 659 O O . ASP A 1 88 ? -8.085 14.022 5.744 1.00 91.06 88 ASP A O 1
ATOM 663 N N . GLY A 1 89 ? -7.291 12.882 7.510 1.00 89.31 89 GLY A N 1
ATOM 664 C CA . GLY A 1 89 ? -8.579 12.384 7.996 1.00 89.31 89 GLY A CA 1
ATOM 665 C C . GLY A 1 89 ? -9.075 11.107 7.313 1.00 89.31 89 GLY A C 1
ATOM 666 O O . GLY A 1 89 ? -10.169 10.640 7.629 1.00 89.31 89 GLY A O 1
ATOM 667 N N . SER A 1 90 ? -8.286 10.509 6.421 1.00 91.00 90 SER A N 1
ATOM 668 C CA . SER A 1 90 ? -8.581 9.232 5.764 1.00 91.00 90 SER A CA 1
ATOM 669 C C . SER A 1 90 ? -8.625 8.049 6.728 1.00 91.00 90 SER A C 1
ATOM 671 O O . SER A 1 90 ? -9.350 7.086 6.488 1.00 91.00 90 SER A O 1
ATOM 673 N N . ILE A 1 91 ? -7.872 8.101 7.826 1.00 92.00 91 ILE A N 1
ATOM 674 C CA . ILE A 1 91 ? -7.931 7.133 8.922 1.00 92.00 91 ILE A CA 1
ATOM 675 C C . ILE A 1 91 ? -8.327 7.862 10.202 1.00 92.00 91 ILE A C 1
ATOM 677 O O . ILE A 1 91 ? -7.633 8.762 10.670 1.00 92.00 91 ILE A O 1
ATOM 681 N N . ALA A 1 92 ? -9.415 7.409 10.821 1.00 91.44 92 ALA A N 1
ATOM 682 C CA . ALA A 1 92 ? -9.798 7.831 12.160 1.00 91.44 92 ALA A CA 1
ATOM 683 C C . ALA A 1 92 ? -9.326 6.792 13.180 1.00 91.44 92 ALA A C 1
ATOM 685 O O . ALA A 1 92 ? -9.634 5.607 13.052 1.00 91.44 92 ALA A O 1
ATOM 686 N N . ILE A 1 93 ? -8.613 7.232 14.213 1.00 89.56 93 ILE A N 1
ATOM 687 C CA . ILE A 1 93 ? -8.191 6.368 15.318 1.00 89.56 93 ILE A CA 1
ATOM 688 C C . ILE A 1 93 ? -9.107 6.630 16.510 1.00 89.56 93 ILE A C 1
ATOM 690 O O . ILE A 1 93 ? -9.164 7.743 17.031 1.00 89.56 93 ILE A O 1
ATOM 694 N N . ALA A 1 94 ? -9.814 5.595 16.960 1.00 88.88 94 ALA A N 1
ATOM 695 C CA . ALA A 1 94 ? -10.642 5.646 18.156 1.00 88.88 94 ALA A CA 1
ATOM 696 C C . ALA A 1 94 ? -10.249 4.513 19.107 1.00 88.88 94 ALA A C 1
ATOM 698 O O . ALA A 1 94 ? -10.333 3.336 18.757 1.00 88.88 94 ALA A O 1
ATOM 699 N N . ARG A 1 95 ? -9.857 4.877 20.335 1.00 84.56 95 ARG A N 1
ATOM 700 C CA . ARG A 1 95 ? -9.326 3.961 21.361 1.00 84.56 95 ARG A CA 1
ATOM 701 C C . ARG A 1 95 ? -8.074 3.224 20.865 1.00 84.56 95 ARG A C 1
ATOM 703 O O . ARG A 1 95 ? -6.984 3.766 20.977 1.00 84.56 95 ARG A O 1
ATOM 710 N N . SER A 1 96 ? -8.247 2.031 20.309 1.00 86.88 96 SER A N 1
ATOM 711 C CA . SER A 1 96 ? -7.202 1.135 19.800 1.00 86.88 96 SER A CA 1
ATOM 712 C C . SER A 1 96 ? -7.542 0.570 18.417 1.00 86.88 96 SER A C 1
ATOM 714 O O . SER A 1 96 ? -6.944 -0.409 17.980 1.00 86.88 96 SER A O 1
ATOM 716 N N . THR A 1 97 ? -8.521 1.167 17.733 1.00 89.31 97 THR A N 1
ATOM 717 C CA . THR A 1 97 ? -8.942 0.761 16.393 1.00 89.31 97 THR A CA 1
ATOM 718 C C . THR A 1 97 ? -8.740 1.918 15.428 1.00 89.31 97 THR A C 1
ATOM 720 O O . THR A 1 97 ? -9.322 2.993 15.601 1.00 89.31 97 THR A O 1
ATOM 723 N N . ALA A 1 98 ? -7.938 1.685 14.397 1.00 91.31 98 ALA A N 1
ATOM 724 C CA . ALA A 1 98 ? -7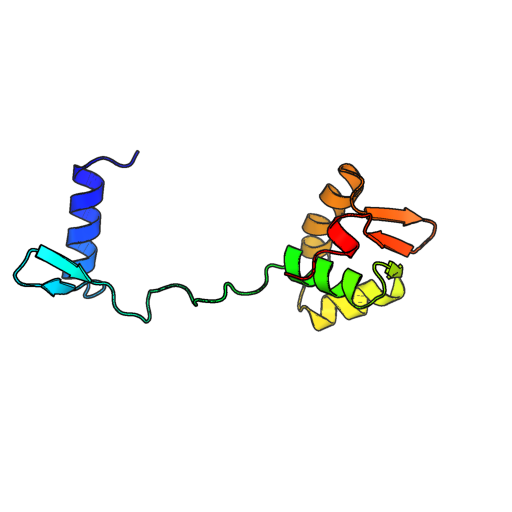.882 2.528 13.218 1.00 91.31 98 ALA A CA 1
ATOM 725 C C . ALA A 1 98 ? -9.045 2.153 12.292 1.00 91.31 98 ALA A C 1
ATOM 727 O O . ALA A 1 98 ? -9.331 0.975 12.090 1.00 91.31 98 ALA A O 1
ATOM 728 N N . THR A 1 99 ? -9.753 3.143 11.759 1.00 92.69 99 THR A N 1
ATOM 729 C CA . THR A 1 99 ? -10.862 2.952 10.817 1.00 92.69 99 THR A CA 1
ATOM 730 C C . THR A 1 99 ? -10.604 3.772 9.565 1.00 92.69 99 THR A C 1
ATOM 732 O O . THR A 1 99 ? -10.522 5.002 9.639 1.00 92.69 99 THR A O 1
ATOM 735 N N . LEU A 1 100 ? -10.512 3.092 8.428 1.00 92.31 100 LEU A N 1
ATOM 736 C CA . LEU A 1 100 ? -10.397 3.712 7.117 1.00 92.31 100 LEU A CA 1
ATOM 737 C C . LEU A 1 100 ? -11.744 4.348 6.745 1.00 92.31 100 LEU A C 1
ATOM 739 O O . LEU A 1 100 ? -12.780 3.684 6.745 1.00 92.31 100 LEU A O 1
ATOM 743 N N . GLN A 1 101 ? -11.745 5.649 6.476 1.00 91.19 101 GLN A N 1
ATOM 744 C CA . GLN A 1 101 ? -12.945 6.403 6.127 1.00 91.19 101 GLN A CA 1
ATOM 745 C C . GLN A 1 101 ? -13.346 6.160 4.666 1.00 91.19 101 GLN A C 1
ATOM 747 O O . GLN A 1 101 ? -12.537 5.769 3.818 1.00 91.19 101 GLN A O 1
ATOM 752 N N . ALA A 1 102 ? -14.614 6.414 4.344 1.00 80.50 102 ALA A N 1
ATOM 753 C CA . ALA A 1 102 ? -15.024 6.532 2.948 1.00 80.50 102 ALA A CA 1
ATOM 754 C C . ALA A 1 102 ? -14.320 7.755 2.319 1.00 80.50 102 ALA A C 1
ATOM 756 O O . ALA A 1 102 ? -14.248 8.796 2.974 1.00 80.50 102 ALA A O 1
ATOM 757 N N . PRO A 1 103 ? -13.804 7.665 1.076 1.00 78.06 103 PRO A N 1
ATOM 758 C CA . PRO A 1 103 ? -14.064 6.629 0.067 1.00 78.06 103 PRO A CA 1
ATOM 759 C C . PRO A 1 103 ? -13.111 5.419 0.078 1.00 78.06 103 PRO A C 1
ATOM 761 O O . PRO A 1 103 ? -13.419 4.410 -0.550 1.00 78.06 103 PRO A O 1
ATOM 764 N N . LEU A 1 104 ? -11.983 5.475 0.788 1.00 81.81 104 LEU A N 1
ATOM 765 C CA . LEU A 1 104 ? -10.899 4.484 0.660 1.00 81.81 104 LEU A CA 1
ATOM 766 C C . LEU A 1 104 ? -11.296 3.063 1.093 1.00 81.81 104 LEU A C 1
ATOM 768 O O . LEU A 1 104 ? -10.763 2.084 0.569 1.00 81.81 104 LEU A O 1
ATOM 772 N N . CYS A 1 105 ? -12.266 2.963 2.001 1.00 83.69 105 CYS A N 1
ATOM 773 C CA . CYS A 1 105 ? -12.869 1.714 2.462 1.00 83.69 105 CYS A CA 1
ATOM 774 C C . CYS A 1 105 ? -13.628 0.930 1.363 1.00 83.69 105 CYS A C 1
ATOM 776 O O . CYS A 1 105 ? -13.751 -0.287 1.451 1.00 83.69 105 CYS A O 1
ATOM 778 N N . GLY A 1 106 ? -14.122 1.602 0.314 1.00 67.69 106 GLY A N 1
ATOM 779 C CA . GLY A 1 106 ? -14.955 0.986 -0.733 1.00 67.69 106 GLY A CA 1
ATOM 780 C C . GLY A 1 106 ? -14.290 0.831 -2.102 1.00 67.69 106 GLY A C 1
ATOM 781 O O . GLY A 1 106 ? -14.887 0.239 -2.997 1.00 67.69 106 GLY A O 1
ATOM 782 N N . VAL A 1 107 ? -13.083 1.366 -2.290 1.00 62.38 107 VAL A N 1
ATOM 783 C CA . VAL A 1 107 ? -12.323 1.207 -3.537 1.00 62.38 107 VAL A CA 1
ATOM 784 C C . VAL A 1 107 ? -11.565 -0.112 -3.438 1.00 62.38 107 VAL A C 1
ATOM 786 O O . VAL A 1 107 ? -10.630 -0.184 -2.662 1.00 62.38 107 VAL A O 1
ATOM 789 N N . LYS A 1 108 ? -11.964 -1.169 -4.145 1.00 53.25 108 LYS A N 1
ATOM 790 C CA . LYS A 1 108 ? -11.070 -2.305 -4.421 1.00 53.25 108 LYS A CA 1
ATOM 791 C C . LYS A 1 108 ? -10.555 -2.075 -5.835 1.00 53.25 108 LYS A C 1
ATOM 793 O O . LYS A 1 108 ? -11.375 -2.073 -6.751 1.00 53.25 108 LYS A O 1
ATOM 798 N N . ASP A 1 109 ? -9.270 -1.755 -5.960 1.00 52.50 109 ASP A N 1
ATOM 799 C CA . ASP A 1 109 ? -8.614 -1.632 -7.267 1.00 52.50 109 ASP A CA 1
ATOM 800 C C . ASP A 1 109 ? -8.444 -3.018 -7.908 1.00 52.50 109 ASP A C 1
ATOM 802 O O . ASP A 1 109 ? -8.167 -3.986 -7.159 1.00 52.50 109 ASP A O 1
#

Foldseek 3Di:
DDDPVNVVVVLVVCCVVVQWDADPVRDIGGDPVPDAPPDHDQDLLNLVLVVCLVVLQKDFQVVVVVSCVVVVHDPVSVCVNVVVCVVVVQWDDDPGMIGGDPPSNPDDD

Solvent-accessible surface area (backbone atoms only — not comparable to full-atom values): 6513 Å² total; per-residue (Å²): 128,97,40,76,64,58,52,51,54,52,54,50,48,32,44,75,70,66,58,28,48,69,48,100,84,73,51,77,44,67,54,75,86,76,50,75,63,96,68,73,77,80,45,75,60,54,52,52,51,51,53,25,43,75,43,82,16,34,42,45,64,82,48,46,65,54,49,29,61,76,68,73,47,52,72,68,59,51,47,67,50,48,50,58,33,44,74,76,56,46,31,47,77,55,100,61,34,40,30,47,32,85,68,69,46,74,64,80,131

Secondary structure (DSSP, 8-state):
---HHHHHHHHHHHHHTTS-EE-TTS-EE--TTTSPPSSPPPPHHHHHHHHHHHTTTEEEHHHHHHHHHHHT--HHHHHHHHHHHHHTTSEEEETTEEEEPTTTTT---

pLDDT: mean 84.17, std 8.44, range [51.62, 92.69]

Mean predicted aligned error: 11.65 Å

Nearest PDB structures (foldseek):
  5v89-assembly2_C  TM=7.370E-01  e=1.689E-01  Homo sapiens
  2pfb-assembly1_A  TM=7.577E-01  e=2.666E-01  Xanthomonas campestris
  6l0o-assembly1_A  TM=6.354E-01  e=1.302E-01  Homo sapiens
  6lbs-assembly6_F  TM=2.869E-01  e=9.819E-01  Kluyveromyces lactis
  3hrt-assembly1_B  TM=3.260E-01  e=4.693E+00  Streptococcus gordonii

Sequence (109 aa):
GFTPQFVKDTLTAWIVDGVASEDARGVLSLPSDICPPETPAPTPYASILDRFRDNDCRMGADDIDTTLSDLGLSEAQLRAVVTPLVQDGSIAIARSTATLQAPLCGVKD